Protein AF-W1XDQ1-F1 (afdb_monomer_lite)

Sequence (71 aa):
DARAPFRYDGSQVDTMDGMTGHIPGAVNHFYESGYTVDGPKSLKDLEAEYYNEIYQNRPVVTYCGSGVTAC

pLDDT: mean 91.86, std 6.03, range [70.38, 97.5]

Radius of gyration: 13.05 Å; chains: 1; bounding box: 32×21×30 Å

Secondary structure (DSSP, 8-state):
--S-HHHHSSSS--TTTS--S--TT-----GGGGEETTEEPPHHHHHHHTHHHHSSSS------SSSSTT-

Foldseek 3Di:
DQDDPCQQCFVDQDPLPRGGHDDPPDDYDHLCVQADPVGGDDPVVVCVVCVCVVPVPDDDDFDDSPRPSRD

Structure (mmCIF, N/CA/C/O backbone):
data_AF-W1XDQ1-F1
#
_entry.id   AF-W1XDQ1-F1
#
loop_
_atom_site.group_PDB
_atom_site.id
_atom_site.type_symbol
_atom_site.label_atom_id
_atom_site.label_alt_id
_atom_site.label_comp_id
_atom_site.label_asym_id
_atom_site.label_entity_id
_atom_site.label_seq_id
_atom_site.pdbx_PDB_ins_code
_atom_site.Cartn_x
_atom_site.Cartn_y
_atom_site.Cartn_z
_atom_site.occupancy
_atom_site.B_iso_or_equiv
_atom_site.auth_seq_id
_atom_site.auth_comp_id
_atom_site.auth_asym_id
_atom_site.auth_atom_id
_atom_site.pdbx_PDB_model_num
ATOM 1 N N . ASP A 1 1 ? -2.549 -2.118 -3.455 1.00 95.06 1 ASP A N 1
ATOM 2 C CA . ASP A 1 1 ? -1.163 -2.396 -3.881 1.00 95.06 1 ASP A CA 1
ATOM 3 C C . ASP A 1 1 ? -0.228 -1.615 -2.978 1.00 95.06 1 ASP A C 1
ATOM 5 O O . ASP A 1 1 ? -0.306 -0.390 -2.988 1.00 95.06 1 ASP A O 1
ATOM 9 N N . ALA A 1 2 ? 0.589 -2.318 -2.191 1.00 96.19 2 ALA A N 1
ATOM 10 C CA . ALA A 1 2 ? 1.488 -1.722 -1.204 1.00 96.19 2 ALA A CA 1
ATOM 11 C C . ALA A 1 2 ? 2.884 -1.361 -1.740 1.00 96.19 2 ALA A C 1
ATOM 13 O O . ALA A 1 2 ? 3.758 -0.939 -0.979 1.00 96.19 2 ALA A O 1
ATOM 14 N N . ARG A 1 3 ? 3.130 -1.552 -3.042 1.00 94.62 3 ARG A N 1
ATOM 15 C CA . ARG A 1 3 ? 4.404 -1.207 -3.684 1.00 94.62 3 ARG A CA 1
ATOM 16 C C . ARG A 1 3 ? 4.551 0.307 -3.856 1.00 94.62 3 ARG A C 1
ATOM 18 O O . ARG A 1 3 ? 3.582 1.061 -3.779 1.00 94.62 3 ARG A O 1
ATOM 25 N N . ALA A 1 4 ? 5.786 0.735 -4.111 1.00 94.69 4 ALA A N 1
ATOM 26 C CA . ALA A 1 4 ? 6.104 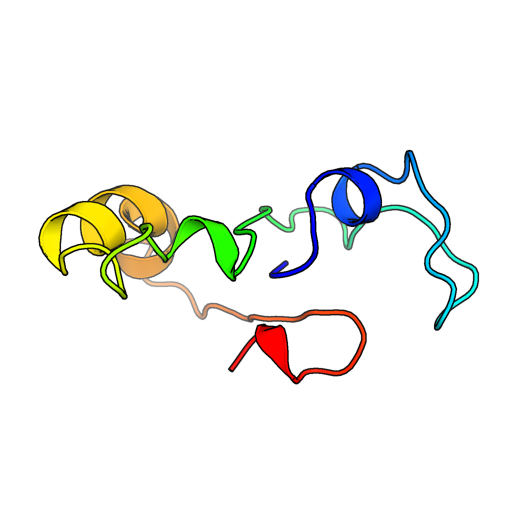2.126 -4.408 1.00 94.69 4 ALA A CA 1
ATOM 27 C C . ALA A 1 4 ? 5.343 2.636 -5.652 1.00 94.69 4 ALA A C 1
ATOM 29 O O . ALA A 1 4 ? 5.122 1.845 -6.578 1.00 94.69 4 ALA A O 1
ATOM 30 N N . PRO A 1 5 ? 5.003 3.940 -5.726 1.00 95.88 5 PRO A N 1
ATOM 31 C CA . PRO A 1 5 ? 4.186 4.491 -6.810 1.00 95.88 5 PRO A CA 1
ATOM 32 C C . PRO A 1 5 ? 4.717 4.190 -8.215 1.00 95.88 5 PRO A C 1
ATOM 34 O O . PRO A 1 5 ? 3.943 3.820 -9.088 1.00 95.88 5 PRO A O 1
ATOM 37 N N . PHE A 1 6 ? 6.038 4.226 -8.409 1.00 94.25 6 PHE A N 1
ATOM 38 C CA . PHE A 1 6 ? 6.681 3.947 -9.700 1.00 94.25 6 PHE A CA 1
ATOM 39 C C . PHE A 1 6 ? 6.609 2.468 -10.142 1.00 94.25 6 PHE A C 1
ATOM 41 O O . PHE A 1 6 ? 6.730 2.148 -11.324 1.00 94.25 6 PHE A O 1
ATOM 48 N N . ARG A 1 7 ? 6.427 1.530 -9.199 1.00 93.19 7 ARG A N 1
ATOM 49 C CA . ARG A 1 7 ? 6.152 0.115 -9.523 1.00 93.19 7 ARG A CA 1
ATOM 50 C C . ARG A 1 7 ? 4.683 -0.070 -9.869 1.00 93.19 7 ARG A C 1
ATOM 52 O O . ARG A 1 7 ? 4.364 -0.825 -10.781 1.00 93.19 7 ARG A O 1
ATOM 59 N N . TYR A 1 8 ? 3.805 0.629 -9.150 1.00 94.62 8 TYR A N 1
ATOM 60 C CA . TYR A 1 8 ? 2.371 0.618 -9.405 1.00 94.62 8 TYR A CA 1
ATOM 61 C C . TYR A 1 8 ? 2.025 1.243 -10.763 1.00 94.62 8 TYR A C 1
ATOM 63 O O . TYR A 1 8 ? 1.301 0.628 -11.538 1.00 94.62 8 TYR A O 1
ATOM 71 N N . ASP A 1 9 ? 2.545 2.428 -11.091 1.00 95.50 9 ASP A N 1
ATOM 72 C CA . ASP A 1 9 ? 2.263 3.105 -12.367 1.00 95.50 9 ASP A CA 1
ATOM 73 C C . ASP A 1 9 ? 2.972 2.455 -13.571 1.00 95.50 9 ASP A C 1
ATOM 75 O O . ASP A 1 9 ? 2.596 2.690 -14.719 1.00 95.50 9 ASP A O 1
ATOM 79 N N . GLY A 1 10 ? 3.953 1.588 -13.305 1.00 93.00 10 GLY A N 1
ATOM 80 C CA . GLY A 1 10 ? 4.707 0.852 -14.310 1.00 93.00 10 GLY A CA 1
ATOM 81 C C . GLY A 1 10 ? 5.837 1.636 -14.974 1.00 93.00 10 GLY A C 1
ATOM 82 O O . GLY A 1 10 ? 6.391 1.163 -15.966 1.00 93.00 10 GLY A O 1
ATOM 83 N N . SER A 1 11 ? 6.210 2.797 -14.435 1.00 93.88 11 SER A N 1
ATOM 84 C CA . SER A 1 11 ? 7.379 3.570 -14.872 1.00 93.88 11 SER A CA 1
ATOM 85 C C . SER A 1 11 ? 8.705 2.869 -14.563 1.00 93.88 11 SER A C 1
ATOM 87 O O . SER A 1 11 ? 9.708 3.138 -15.226 1.00 93.88 11 SER A O 1
ATOM 89 N N . GLN A 1 12 ? 8.711 1.927 -13.614 1.00 89.00 12 GLN A N 1
ATOM 90 C CA . GLN A 1 12 ? 9.840 1.043 -13.349 1.00 89.00 12 GLN A CA 1
ATOM 91 C C . GLN A 1 12 ? 9.437 -0.431 -13.442 1.00 89.00 12 GLN A C 1
ATOM 93 O O . GLN A 1 12 ? 8.425 -0.856 -12.885 1.00 89.00 12 GLN A O 1
ATOM 98 N N . VAL A 1 13 ? 10.280 -1.219 -14.116 1.00 81.38 13 VAL A N 1
ATOM 99 C CA . VAL A 1 13 ? 10.158 -2.681 -14.171 1.00 81.38 13 VAL A CA 1
ATOM 100 C C . VAL A 1 13 ? 10.381 -3.268 -12.788 1.00 81.38 13 VAL A C 1
ATOM 102 O O . VAL A 1 13 ? 11.364 -2.951 -12.113 1.00 81.38 13 VAL A O 1
ATOM 105 N N . ASP A 1 14 ? 9.470 -4.148 -12.386 1.00 74.38 14 ASP A N 1
ATOM 106 C CA . ASP A 1 14 ? 9.647 -4.950 -11.193 1.00 74.38 14 ASP A CA 1
ATOM 107 C C . ASP A 1 14 ? 10.798 -5.933 -11.415 1.00 74.38 14 ASP A C 1
ATOM 109 O O . ASP A 1 14 ? 10.725 -6.807 -12.280 1.00 74.38 14 ASP A O 1
ATOM 113 N N . THR A 1 15 ? 11.883 -5.790 -10.656 1.00 75.75 15 THR A N 1
ATOM 114 C CA . THR A 1 15 ? 13.050 -6.672 -10.791 1.00 75.75 15 THR A CA 1
ATOM 115 C C . THR A 1 15 ? 12.749 -8.107 -10.369 1.00 75.75 15 THR A C 1
ATOM 117 O O . THR A 1 15 ? 13.497 -9.006 -10.748 1.00 75.75 15 THR A O 1
ATOM 120 N N . MET A 1 16 ? 11.675 -8.327 -9.602 1.00 72.38 16 MET A N 1
ATOM 121 C CA . MET A 1 16 ? 11.261 -9.652 -9.147 1.00 72.38 16 MET A CA 1
ATOM 122 C C . MET A 1 16 ? 10.456 -10.398 -10.219 1.00 72.38 16 MET A C 1
ATOM 124 O O . MET A 1 16 ? 10.729 -11.568 -10.479 1.00 72.38 16 MET A O 1
ATOM 128 N N . ASP A 1 17 ? 9.531 -9.705 -10.887 1.00 70.38 17 ASP A N 1
ATOM 129 C CA . ASP A 1 17 ? 8.510 -10.345 -11.730 1.00 70.38 17 ASP A CA 1
ATOM 130 C C . ASP A 1 17 ? 8.744 -10.093 -13.232 1.00 70.38 17 ASP A C 1
ATOM 132 O O . ASP A 1 17 ? 8.127 -10.733 -14.083 1.00 70.38 17 ASP A O 1
ATOM 136 N N . GLY A 1 18 ? 9.604 -9.126 -13.577 1.00 78.00 18 GLY A N 1
ATOM 137 C CA . GLY A 1 18 ? 9.890 -8.704 -14.953 1.00 78.00 18 GLY A CA 1
ATOM 138 C C . GLY A 1 18 ? 8.749 -7.943 -15.640 1.00 78.00 18 GLY A C 1
ATOM 139 O O . GLY A 1 18 ? 8.881 -7.569 -16.805 1.00 78.00 18 GLY A O 1
ATOM 140 N N . MET A 1 19 ? 7.639 -7.704 -14.939 1.00 82.12 19 MET A N 1
ATOM 141 C CA . MET A 1 19 ? 6.472 -6.967 -15.429 1.00 82.12 19 MET A CA 1
ATOM 142 C C . MET A 1 19 ? 6.391 -5.561 -14.819 1.00 82.12 19 MET A C 1
ATOM 144 O O . MET A 1 19 ? 7.062 -5.244 -13.835 1.00 82.12 19 MET A O 1
ATOM 148 N N . THR A 1 20 ? 5.565 -4.703 -15.417 1.00 90.75 20 THR A N 1
ATOM 149 C CA . THR A 1 20 ? 5.287 -3.340 -14.945 1.00 90.75 20 THR A CA 1
ATOM 150 C C . THR A 1 20 ? 3.801 -3.152 -14.675 1.00 90.75 20 THR A C 1
ATOM 152 O O . THR A 1 20 ? 2.952 -3.852 -15.229 1.00 90.75 20 THR A O 1
ATOM 155 N N . GLY A 1 21 ? 3.483 -2.165 -13.842 1.00 92.56 21 GLY A N 1
ATOM 156 C CA . GLY A 1 21 ? 2.113 -1.748 -13.596 1.00 92.56 21 GLY A CA 1
ATOM 157 C C . GLY A 1 21 ? 1.459 -2.518 -12.454 1.00 92.56 21 GLY A C 1
ATOM 158 O O . GLY A 1 21 ? 2.120 -3.052 -11.560 1.00 92.56 21 GLY A O 1
ATOM 159 N N . HIS A 1 22 ? 0.132 -2.570 -12.483 1.00 94.25 22 HIS A N 1
ATOM 160 C CA . HIS A 1 22 ? -0.695 -3.110 -11.410 1.00 94.25 22 HIS A CA 1
ATOM 161 C C . HIS A 1 22 ? -1.903 -3.871 -11.959 1.00 94.25 22 HIS A C 1
ATOM 163 O O . HIS A 1 22 ? -2.273 -3.756 -13.128 1.00 94.25 22 HIS A O 1
ATOM 169 N N . ILE A 1 23 ? -2.541 -4.643 -11.081 1.00 95.06 23 ILE A N 1
ATOM 170 C CA . ILE A 1 23 ? -3.799 -5.328 -11.387 1.00 95.06 23 ILE A CA 1
ATOM 171 C C . ILE A 1 23 ? -4.882 -4.273 -11.683 1.00 95.06 23 ILE A C 1
ATOM 173 O O . ILE A 1 23 ? -5.084 -3.395 -10.840 1.00 95.06 23 ILE A O 1
ATOM 177 N N . PRO A 1 24 ? -5.616 -4.349 -12.812 1.00 95.56 24 PRO A N 1
ATOM 178 C CA . PRO A 1 24 ? -6.668 -3.388 -13.135 1.00 95.56 24 PRO A CA 1
ATOM 179 C C . PRO A 1 24 ? -7.680 -3.204 -11.997 1.00 95.56 24 PRO A C 1
ATOM 181 O O . PRO A 1 24 ? -8.219 -4.174 -11.468 1.00 95.56 24 PRO A O 1
ATOM 184 N N . GLY A 1 25 ? -7.938 -1.948 -11.625 1.00 93.75 25 GLY A N 1
ATOM 185 C CA . GLY A 1 25 ? -8.848 -1.591 -10.531 1.00 93.75 25 GLY A CA 1
ATOM 186 C C . GLY A 1 25 ? -8.221 -1.615 -9.132 1.00 93.75 25 GLY A C 1
ATOM 187 O O . GLY A 1 25 ? -8.897 -1.251 -8.168 1.00 93.75 25 GLY A O 1
ATOM 188 N N . ALA A 1 26 ? -6.949 -2.006 -8.996 1.00 95.62 26 ALA A N 1
ATOM 189 C CA . ALA A 1 26 ? -6.215 -1.808 -7.753 1.00 95.62 26 ALA A CA 1
ATOM 190 C C . ALA A 1 26 ? -6.037 -0.311 -7.460 1.00 95.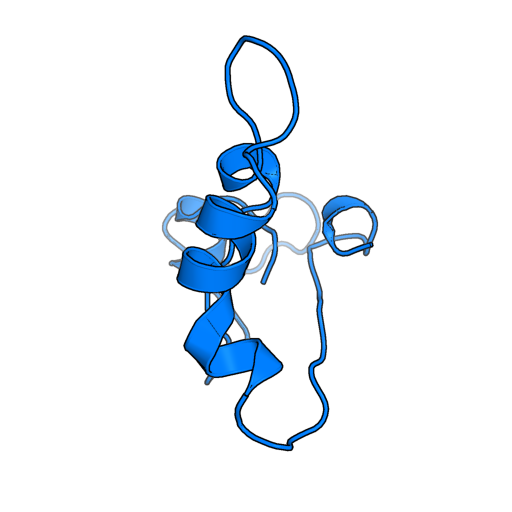62 26 ALA A C 1
ATOM 192 O O . ALA A 1 26 ? -5.933 0.500 -8.372 1.00 95.62 26 ALA A O 1
ATOM 193 N N . VAL A 1 27 ? -5.960 0.029 -6.175 1.00 95.56 27 VAL A N 1
ATOM 194 C CA . VAL A 1 27 ? -5.560 1.356 -5.691 1.00 95.56 27 VAL A CA 1
ATOM 195 C C . VAL A 1 27 ? -4.173 1.235 -5.060 1.00 95.56 27 VAL A C 1
ATOM 197 O O . VAL A 1 27 ? -3.857 0.213 -4.427 1.00 95.56 27 VAL A O 1
ATOM 200 N N . ASN A 1 28 ? -3.326 2.245 -5.261 1.00 96.44 28 ASN A N 1
ATOM 201 C CA . ASN A 1 28 ? -2.004 2.297 -4.648 1.00 96.44 28 ASN A CA 1
ATOM 202 C C . ASN A 1 28 ? -2.079 2.907 -3.250 1.00 96.44 28 ASN A C 1
ATOM 204 O O . ASN A 1 28 ? -2.500 4.047 -3.096 1.00 96.44 28 ASN A O 1
ATOM 208 N N . HIS A 1 29 ? -1.619 2.138 -2.269 1.00 96.25 29 HIS A N 1
ATOM 209 C CA . HIS A 1 29 ? -1.434 2.550 -0.881 1.00 96.25 29 HIS A CA 1
ATOM 210 C C . HIS A 1 29 ? -0.022 2.146 -0.485 1.00 96.25 29 HIS A C 1
ATOM 212 O O . HIS A 1 29 ? 0.194 1.039 -0.002 1.00 96.25 29 HIS A O 1
ATOM 218 N N . PHE A 1 30 ? 0.962 2.981 -0.817 1.00 96.38 30 PHE A N 1
ATOM 219 C CA . PHE A 1 30 ? 2.372 2.651 -0.623 1.00 96.38 30 PHE A CA 1
ATOM 220 C C . PHE A 1 30 ? 2.697 2.492 0.866 1.00 96.38 30 PHE A C 1
ATOM 222 O O . PHE A 1 30 ? 2.506 3.427 1.624 1.00 96.38 30 PHE A O 1
ATOM 229 N N . TYR A 1 31 ? 3.245 1.349 1.289 1.00 95.44 31 TYR A N 1
ATOM 230 C CA . TYR A 1 31 ? 3.382 1.046 2.721 1.00 95.44 31 TYR A CA 1
ATOM 231 C C . TYR A 1 31 ? 4.138 2.120 3.535 1.00 95.44 31 TYR A C 1
ATOM 233 O O . TYR A 1 31 ? 3.745 2.417 4.661 1.00 95.44 31 TYR A O 1
ATOM 241 N N . GLU A 1 32 ? 5.179 2.753 2.973 1.00 95.94 32 GLU A N 1
ATOM 242 C CA . GLU A 1 32 ? 5.939 3.799 3.680 1.00 95.94 32 GLU A CA 1
ATOM 243 C C . GLU A 1 32 ? 5.126 5.078 3.890 1.00 95.94 32 GLU A C 1
ATOM 245 O O . GLU A 1 32 ? 5.429 5.830 4.814 1.00 95.94 32 GLU A O 1
ATOM 250 N N . SER A 1 33 ? 4.066 5.320 3.103 1.00 94.94 33 SER A N 1
ATOM 251 C CA . SER A 1 33 ? 3.174 6.459 3.346 1.00 94.94 33 SER A CA 1
ATOM 252 C C . SER A 1 33 ? 2.506 6.359 4.710 1.00 94.94 33 SER A C 1
ATOM 254 O O . SER A 1 33 ? 2.169 7.393 5.272 1.00 94.94 33 SER A O 1
ATOM 256 N N . GLY A 1 34 ? 2.362 5.160 5.282 1.00 95.00 34 GLY A N 1
ATOM 257 C CA . GLY A 1 34 ? 1.820 4.950 6.624 1.00 95.00 34 GLY A CA 1
ATOM 258 C C . GLY A 1 34 ? 2.724 5.439 7.760 1.00 95.00 34 GLY A C 1
ATOM 259 O O . GLY A 1 34 ? 2.309 5.389 8.918 1.00 95.00 34 GLY A O 1
ATOM 260 N N . TYR A 1 35 ? 3.935 5.916 7.459 1.00 96.56 35 TYR A N 1
ATOM 261 C CA . TYR A 1 35 ? 4.947 6.288 8.442 1.00 96.56 35 TYR A CA 1
ATOM 262 C C . TYR A 1 35 ? 5.384 7.749 8.296 1.00 96.56 35 TYR A C 1
ATOM 264 O O . TYR A 1 35 ? 5.369 8.351 7.223 1.00 96.56 35 TYR A O 1
ATOM 272 N N . THR A 1 36 ? 5.789 8.322 9.420 1.00 95.69 36 THR A N 1
ATOM 273 C CA . THR A 1 36 ? 6.526 9.576 9.547 1.00 95.69 36 THR A CA 1
ATOM 274 C C . THR A 1 36 ? 7.959 9.268 9.990 1.00 95.69 36 THR A C 1
ATOM 276 O O . THR A 1 36 ? 8.317 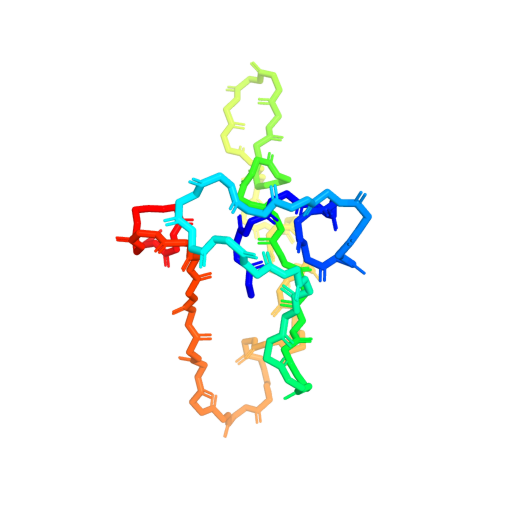8.119 10.257 1.00 95.69 36 THR A O 1
ATOM 279 N N . VAL A 1 37 ? 8.792 10.304 10.111 1.00 95.88 37 VAL A N 1
ATOM 280 C CA . VAL A 1 37 ? 10.157 10.168 10.651 1.00 95.88 37 VAL A CA 1
ATOM 281 C C . VAL A 1 37 ? 10.189 9.659 12.099 1.00 95.88 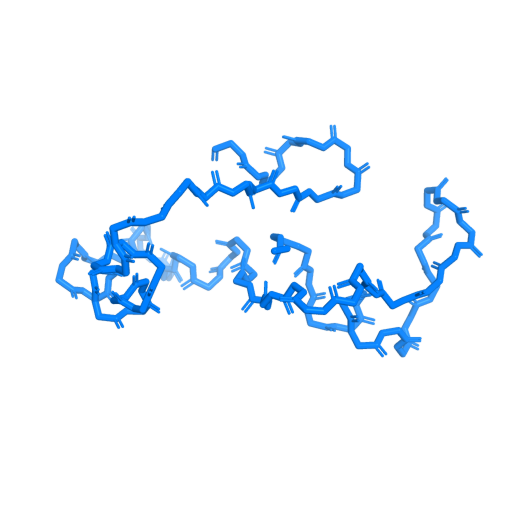37 VAL A C 1
ATOM 283 O O . VAL A 1 37 ? 11.195 9.092 12.514 1.00 95.88 37 VAL A O 1
ATOM 286 N N . ASP A 1 38 ? 9.090 9.823 12.840 1.00 96.06 38 ASP A N 1
ATOM 287 C CA . ASP A 1 38 ? 8.982 9.473 14.259 1.00 96.06 38 ASP A CA 1
ATOM 288 C C . ASP A 1 38 ? 8.285 8.119 14.496 1.00 96.06 38 ASP A C 1
ATOM 290 O O . ASP A 1 38 ? 8.183 7.666 15.637 1.00 96.06 38 ASP A O 1
ATOM 294 N N . GLY A 1 39 ? 7.800 7.456 13.439 1.00 96.06 39 GLY A N 1
ATOM 295 C CA . GLY A 1 39 ? 7.092 6.176 13.529 1.00 96.06 39 GLY A CA 1
ATOM 296 C C . GLY A 1 39 ? 5.799 6.146 12.709 1.00 96.06 39 GLY A C 1
ATOM 297 O O . GLY A 1 39 ? 5.659 6.903 11.755 1.00 96.06 39 GLY A O 1
ATOM 298 N N . PRO A 1 40 ? 4.842 5.257 13.022 1.00 96.75 40 PRO A N 1
ATOM 299 C CA . PRO A 1 40 ? 3.569 5.194 12.305 1.00 96.75 40 PRO A CA 1
ATOM 300 C C . PRO A 1 40 ? 2.787 6.512 12.390 1.00 96.75 40 PRO A C 1
ATOM 302 O O . PRO A 1 40 ? 2.802 7.193 13.419 1.00 96.75 40 PRO A O 1
ATOM 305 N N . LYS A 1 41 ? 2.048 6.845 11.328 1.00 97.50 41 LYS A N 1
ATOM 306 C CA . LYS A 1 41 ? 1.031 7.903 11.355 1.00 97.50 41 LYS A CA 1
ATOM 307 C C . LYS A 1 41 ? -0.009 7.630 12.445 1.00 97.50 41 LYS A C 1
ATOM 309 O O . LYS A 1 41 ? -0.218 6.493 12.872 1.00 97.50 41 LYS A O 1
ATOM 314 N N . SER A 1 42 ? -0.697 8.686 12.878 1.00 97.44 42 SER A N 1
ATOM 315 C CA . SER A 1 42 ? -1.785 8.538 13.842 1.00 97.44 42 SER A CA 1
ATOM 316 C C . SER A 1 42 ? -2.928 7.702 13.257 1.00 97.44 42 SER A C 1
ATOM 318 O O . SER A 1 42 ? -3.163 7.717 12.048 1.00 97.44 42 SER A O 1
ATOM 320 N N . LEU A 1 43 ? -3.689 7.016 14.118 1.00 96.31 43 LEU A N 1
ATOM 321 C CA . LEU A 1 43 ? -4.865 6.250 13.687 1.00 96.31 43 LEU A CA 1
ATOM 322 C C . LEU A 1 43 ? -5.842 7.117 12.881 1.00 96.31 43 LEU A C 1
ATOM 324 O O . LEU A 1 43 ? -6.366 6.669 11.872 1.00 96.31 43 LEU A O 1
ATOM 328 N N . LYS A 1 44 ? -6.030 8.376 13.290 1.00 96.81 44 LYS A N 1
ATOM 329 C CA . LYS A 1 44 ? -6.904 9.330 12.602 1.00 96.81 44 LYS A CA 1
ATOM 330 C C . LYS A 1 44 ? 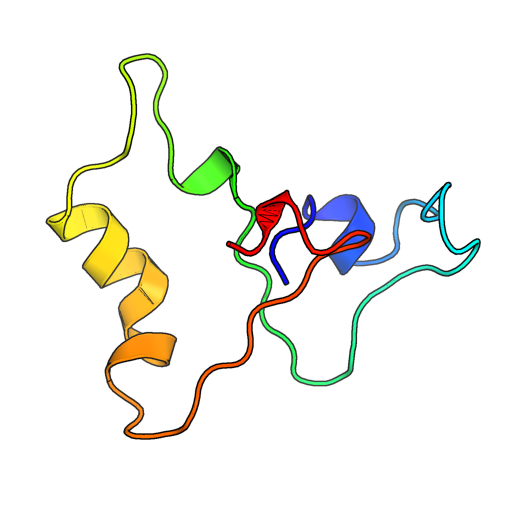-6.446 9.607 11.168 1.00 96.81 44 LYS A C 1
ATOM 332 O O . LYS A 1 44 ? -7.277 9.686 10.268 1.00 96.81 44 LYS A O 1
ATOM 337 N N . ASP A 1 45 ? -5.142 9.778 10.961 1.00 96.31 45 ASP A N 1
ATOM 338 C CA . ASP A 1 45 ? -4.597 10.051 9.629 1.00 96.31 45 ASP A CA 1
ATOM 339 C C . ASP A 1 45 ? -4.706 8.812 8.736 1.00 96.31 45 ASP A C 1
ATOM 341 O O . ASP A 1 45 ? -5.080 8.924 7.571 1.00 96.31 45 ASP A O 1
ATOM 345 N N . LEU A 1 46 ? -4.450 7.628 9.302 1.00 95.75 46 LEU A N 1
ATOM 346 C CA . LEU A 1 46 ? -4.612 6.357 8.599 1.00 95.75 46 LEU A CA 1
ATOM 347 C C . LEU A 1 46 ? -6.084 6.100 8.237 1.00 95.75 46 LEU A C 1
ATOM 349 O O . LEU A 1 46 ? -6.383 5.767 7.097 1.00 95.75 46 LEU A O 1
ATOM 353 N N . GLU A 1 47 ? -7.031 6.315 9.151 1.00 94.44 47 GLU A N 1
ATOM 354 C CA . GLU A 1 47 ? -8.466 6.179 8.856 1.00 94.44 47 GLU A CA 1
ATOM 355 C C . GLU A 1 47 ? -8.930 7.117 7.737 1.00 94.44 47 GLU A C 1
ATOM 357 O O . GLU A 1 47 ? -9.784 6.738 6.937 1.00 94.44 47 GLU A O 1
ATOM 362 N N . ALA A 1 48 ? -8.372 8.329 7.665 1.00 93.94 48 ALA A N 1
ATOM 363 C CA . ALA A 1 48 ? -8.660 9.260 6.581 1.00 93.94 48 ALA A CA 1
ATOM 364 C C . ALA A 1 48 ? -8.073 8.782 5.240 1.00 93.94 48 ALA A C 1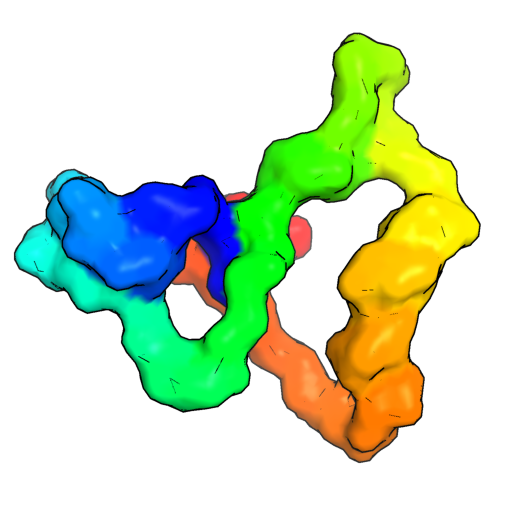
ATOM 366 O O . ALA A 1 48 ? -8.741 8.887 4.213 1.00 93.94 48 ALA A O 1
ATOM 367 N N . GLU A 1 49 ? -6.853 8.237 5.251 1.00 93.69 49 GLU A N 1
ATOM 368 C CA . GLU A 1 49 ? -6.167 7.699 4.067 1.00 93.69 49 GLU A CA 1
ATOM 369 C C . GLU A 1 49 ? -6.889 6.473 3.488 1.00 93.69 49 GLU A C 1
ATOM 371 O O . GLU A 1 49 ? -7.072 6.385 2.275 1.00 93.69 49 GLU A O 1
ATOM 376 N N . TYR A 1 50 ? -7.381 5.582 4.354 1.00 93.44 50 TYR A N 1
ATOM 377 C CA . TYR A 1 50 ? -8.046 4.327 3.981 1.00 93.44 50 TYR A CA 1
ATOM 378 C C . TYR A 1 50 ? -9.580 4.388 4.035 1.00 93.44 50 TYR A C 1
ATOM 380 O O . TYR A 1 50 ? -10.250 3.350 4.034 1.00 93.44 50 TYR A O 1
ATOM 388 N N . TYR A 1 51 ? -10.169 5.585 4.119 1.00 92.94 51 TYR A N 1
ATOM 389 C CA . TYR A 1 51 ? -11.609 5.751 4.337 1.00 92.94 51 TYR A CA 1
ATOM 390 C C . TYR A 1 51 ? -12.447 4.987 3.299 1.00 92.94 51 TYR A C 1
ATOM 392 O O . TYR A 1 51 ? -13.401 4.279 3.633 1.00 92.94 51 TYR A O 1
ATOM 400 N N . ASN A 1 52 ? -12.071 5.088 2.025 1.00 90.94 52 ASN A N 1
ATOM 401 C CA . ASN A 1 52 ? -12.809 4.442 0.943 1.00 90.94 52 ASN A CA 1
ATOM 402 C C . ASN A 1 52 ? -12.680 2.915 0.984 1.00 90.94 52 ASN A C 1
ATOM 404 O O . ASN A 1 52 ? -13.587 2.207 0.561 1.00 90.94 52 ASN A O 1
ATOM 408 N N . GLU A 1 53 ? -11.577 2.388 1.492 1.00 90.62 53 GLU A N 1
ATOM 409 C CA . GLU A 1 53 ? -11.314 0.959 1.570 1.00 90.62 53 GLU A CA 1
ATOM 410 C C . GLU A 1 53 ? -12.030 0.327 2.765 1.00 90.62 53 GLU A C 1
ATOM 412 O O . GLU A 1 53 ? -12.617 -0.745 2.624 1.00 90.62 53 GLU A O 1
ATOM 417 N N . ILE A 1 54 ? -12.034 1.006 3.915 1.00 88.19 54 ILE A N 1
ATOM 418 C CA . ILE A 1 54 ? -12.607 0.499 5.170 1.00 88.19 54 ILE A CA 1
ATOM 419 C C . ILE A 1 54 ? -14.140 0.565 5.153 1.00 88.19 54 ILE A C 1
ATOM 421 O O . ILE A 1 54 ? -14.808 -0.375 5.587 1.00 88.19 54 ILE A O 1
ATOM 425 N N . TYR A 1 55 ? -14.722 1.653 4.636 1.00 90.31 55 TYR A N 1
ATOM 426 C CA . TYR A 1 55 ? -16.156 1.927 4.794 1.00 90.31 55 TYR A CA 1
ATOM 427 C C . TYR A 1 55 ? -17.032 1.502 3.603 1.00 90.31 55 TYR A C 1
ATOM 429 O O . TYR A 1 55 ? -18.247 1.686 3.639 1.00 90.31 55 TYR A O 1
ATOM 437 N N . GLN A 1 56 ? -16.468 0.875 2.563 1.00 85.44 56 GLN A N 1
ATOM 438 C CA . GLN A 1 56 ? -17.229 0.417 1.385 1.00 85.44 56 GLN A CA 1
ATOM 439 C C . GLN A 1 56 ? -17.980 -0.918 1.565 1.00 85.44 56 GLN A C 1
ATOM 441 O O . GLN A 1 56 ? -18.550 -1.421 0.598 1.00 85.44 56 GLN A O 1
ATOM 446 N N . ASN A 1 57 ? -18.010 -1.494 2.777 1.00 86.38 57 ASN A N 1
ATOM 447 C CA . ASN A 1 57 ? -18.663 -2.776 3.100 1.00 86.38 57 ASN A CA 1
ATOM 448 C C . ASN A 1 57 ? -18.391 -3.881 2.058 1.00 86.38 57 ASN A C 1
ATOM 450 O O . ASN A 1 57 ? -19.284 -4.619 1.636 1.00 86.38 57 ASN A O 1
ATOM 454 N N . ARG A 1 58 ? -17.138 -3.959 1.605 1.00 89.75 58 ARG A N 1
ATOM 455 C CA . ARG A 1 58 ? -16.662 -4.937 0.629 1.00 89.75 58 ARG A CA 1
ATOM 456 C C . ARG A 1 58 ? -15.374 -5.577 1.143 1.00 89.75 58 ARG A C 1
ATOM 458 O O . ARG A 1 58 ? -14.611 -4.899 1.830 1.00 89.75 58 ARG A O 1
ATOM 465 N N . PRO A 1 59 ? -15.097 -6.847 0.810 1.00 92.12 59 PRO A N 1
ATOM 466 C CA . PRO A 1 59 ? -13.812 -7.451 1.127 1.00 92.12 59 PRO A CA 1
ATOM 467 C C . PRO A 1 59 ? -12.662 -6.645 0.516 1.00 92.12 59 PRO A C 1
ATOM 469 O O . PRO A 1 59 ? -12.724 -6.250 -0.651 1.00 92.12 59 PRO A O 1
ATOM 472 N N . VAL A 1 60 ? -11.609 -6.428 1.300 1.00 92.88 60 VAL A N 1
ATOM 473 C CA . VAL A 1 60 ? -10.374 -5.778 0.854 1.00 92.88 60 VAL A CA 1
ATOM 474 C C . VAL A 1 60 ? -9.304 -6.846 0.671 1.00 92.88 60 VAL A C 1
ATOM 476 O O . VAL A 1 60 ? -9.124 -7.707 1.529 1.00 92.88 60 VAL A O 1
ATOM 479 N N . VAL A 1 61 ? -8.595 -6.783 -0.454 1.00 94.75 61 VAL A N 1
ATOM 480 C CA . VAL A 1 61 ? -7.418 -7.613 -0.725 1.00 94.75 61 VAL A CA 1
ATOM 481 C C . VAL A 1 61 ? -6.205 -6.699 -0.807 1.00 94.75 61 VAL A C 1
ATOM 483 O O . VAL A 1 61 ? -6.178 -5.764 -1.612 1.00 94.75 61 VAL A O 1
ATOM 486 N N . THR A 1 62 ? -5.194 -6.977 0.010 1.00 95.56 62 THR A N 1
ATOM 487 C CA . THR A 1 62 ? -3.888 -6.319 -0.056 1.00 95.56 62 THR A CA 1
ATOM 488 C C . THR A 1 62 ? -2.897 -7.216 -0.791 1.00 95.56 62 THR A C 1
ATOM 490 O O . THR A 1 62 ? -2.983 -8.442 -0.758 1.00 95.56 62 THR A O 1
ATOM 493 N N . TYR A 1 63 ? -1.971 -6.598 -1.520 1.00 94.75 63 TYR A N 1
ATOM 494 C CA . TYR A 1 63 ? -0.889 -7.306 -2.197 1.00 94.75 63 TYR A CA 1
ATOM 495 C C . TYR A 1 63 ? 0.310 -6.381 -2.393 1.00 94.75 63 TYR A C 1
ATOM 497 O O . TYR A 1 63 ? 0.174 -5.152 -2.410 1.00 94.75 63 TYR A O 1
ATOM 505 N N . CYS A 1 64 ? 1.475 -6.992 -2.565 1.00 92.12 64 CYS A N 1
ATOM 506 C CA . CYS A 1 64 ? 2.687 -6.362 -3.071 1.00 92.12 64 CYS A CA 1
ATOM 507 C C . CYS A 1 64 ? 3.438 -7.378 -3.950 1.00 92.12 64 CYS A C 1
ATOM 509 O O . CYS A 1 64 ? 2.824 -8.346 -4.386 1.00 92.12 64 CYS A O 1
ATOM 511 N N . GLY A 1 65 ? 4.736 -7.183 -4.214 1.00 88.06 65 GLY A N 1
ATOM 512 C CA . GLY A 1 65 ? 5.509 -8.129 -5.037 1.00 88.06 65 GLY A CA 1
ATOM 513 C C . GLY A 1 65 ? 5.717 -9.497 -4.369 1.00 88.06 65 GLY A C 1
ATOM 514 O O . GLY A 1 65 ? 5.578 -10.527 -5.008 1.00 88.06 65 GLY A O 1
ATOM 515 N N . SER A 1 66 ? 5.989 -9.522 -3.059 1.00 88.31 66 SER A N 1
ATOM 516 C CA . SER A 1 66 ? 6.310 -10.755 -2.314 1.00 88.31 66 SER A CA 1
ATOM 517 C C . SER A 1 66 ? 5.332 -11.092 -1.182 1.00 88.31 66 SER A C 1
ATOM 519 O O . SER A 1 66 ? 5.529 -12.068 -0.465 1.00 88.31 66 SER A O 1
ATOM 521 N N . GLY A 1 67 ? 4.312 -10.260 -0.966 1.00 89.12 67 GLY A N 1
ATOM 522 C CA . GLY A 1 67 ? 3.401 -10.342 0.181 1.00 89.12 67 GLY A CA 1
ATOM 523 C C . GLY A 1 67 ? 3.938 -9.748 1.493 1.00 89.12 67 GLY A C 1
ATOM 524 O O . GLY A 1 67 ? 3.180 -9.651 2.448 1.00 89.12 67 GLY A O 1
ATOM 525 N N . VAL A 1 68 ? 5.201 -9.302 1.551 1.00 91.06 68 VAL A N 1
ATOM 526 C CA . VAL A 1 68 ? 5.822 -8.794 2.792 1.00 91.06 68 VAL A CA 1
ATOM 527 C C . VAL A 1 68 ? 5.314 -7.412 3.193 1.00 91.06 68 VAL A C 1
ATOM 529 O O . VAL A 1 68 ? 4.986 -7.200 4.342 1.00 91.06 68 VAL A O 1
ATOM 532 N N . THR A 1 69 ? 5.246 -6.447 2.279 1.00 92.38 69 THR A N 1
ATOM 533 C CA . THR A 1 69 ? 4.814 -5.075 2.627 1.00 92.38 69 THR A CA 1
ATOM 534 C C . THR A 1 69 ? 3.298 -4.884 2.614 1.00 92.38 69 THR A C 1
ATOM 536 O O . THR A 1 69 ? 2.821 -3.772 2.805 1.00 92.38 69 THR A O 1
ATOM 539 N N . ALA A 1 70 ? 2.540 -5.943 2.321 1.00 92.25 70 ALA A N 1
ATOM 540 C CA . ALA A 1 70 ? 1.080 -5.911 2.247 1.00 92.25 70 ALA A CA 1
ATOM 541 C C . ALA A 1 70 ? 0.391 -6.469 3.507 1.00 92.25 70 ALA A C 1
ATOM 543 O O . ALA A 1 70 ? -0.840 -6.561 3.509 1.00 92.25 70 ALA A O 1
ATOM 544 N N . CYS A 1 71 ? 1.172 -6.884 4.511 1.00 83.50 71 CYS A N 1
ATOM 545 C CA . CYS A 1 71 ? 0.691 -7.428 5.779 1.00 83.50 71 CYS A CA 1
ATOM 546 C C . CYS A 1 71 ? 0.334 -6.348 6.802 1.00 83.50 71 CYS A C 1
ATOM 548 O O . CYS A 1 71 ? 0.948 -5.258 6.747 1.00 83.50 71 CYS A O 1
#

Organism: NCBI:txid408170

InterPro domains:
  IPR001763 Rhodanese-like domain [PF00581] (1-69)
  IPR001763 Rhodanese-like domain [PS50206] (21-71)
  IPR036873 Rhodanese-like domain superfamily [G3DSA:3.40.250.10] (1-71)
  IPR036873 Rhodanese-like domain superfamily [SSF52821] (1-71)